Protein AF-A0A2X2ZGL2-F1 (afdb_monomer_lite)

Structure (mmCIF, N/CA/C/O backbone):
data_AF-A0A2X2ZGL2-F1
#
_entry.id   AF-A0A2X2ZGL2-F1
#
loop_
_atom_site.group_PDB
_atom_site.id
_atom_site.type_symbol
_atom_site.label_atom_id
_atom_site.label_alt_id
_atom_site.label_comp_id
_atom_site.label_asym_id
_atom_site.label_entity_id
_atom_site.label_seq_id
_atom_site.pdbx_PDB_ins_code
_atom_site.Cartn_x
_atom_site.Cartn_y
_atom_site.Cartn_z
_atom_site.occupancy
_atom_site.B_iso_or_equiv
_atom_site.auth_seq_id
_atom_site.auth_comp_id
_atom_site.auth_asym_id
_atom_site.auth_atom_id
_atom_site.pdbx_PDB_model_num
ATOM 1 N N . MET A 1 1 ? -49.206 8.188 20.542 1.00 40.84 1 MET A N 1
ATOM 2 C CA . MET A 1 1 ? -48.046 8.270 19.633 1.00 40.84 1 MET A CA 1
ATOM 3 C C . MET A 1 1 ? -46.984 7.350 20.205 1.00 40.84 1 MET A C 1
ATOM 5 O O . MET A 1 1 ? -46.510 7.609 21.303 1.00 40.84 1 MET A O 1
ATOM 9 N N . GLN A 1 2 ? -46.756 6.197 19.571 1.00 48.97 2 GLN A N 1
ATOM 10 C CA . GLN A 1 2 ? -45.717 5.256 19.999 1.00 48.97 2 GLN A CA 1
ATOM 11 C C . GLN A 1 2 ? -44.365 5.940 19.797 1.00 48.97 2 GLN A C 1
ATOM 13 O O . GLN A 1 2 ? -44.083 6.401 18.697 1.00 48.97 2 GLN A O 1
ATOM 18 N N . GLY A 1 3 ? -43.595 6.073 20.878 1.00 53.75 3 GLY A N 1
ATOM 19 C CA . GLY A 1 3 ? -42.298 6.738 20.865 1.00 53.75 3 GLY A CA 1
ATOM 20 C C . GLY A 1 3 ? -41.384 6.090 19.837 1.00 53.75 3 GLY A C 1
ATOM 21 O O . GLY A 1 3 ? -41.075 4.901 19.939 1.00 53.75 3 GLY A O 1
ATOM 22 N N . GLU A 1 4 ? -40.987 6.876 18.843 1.00 56.53 4 GLU A N 1
ATOM 23 C CA . GLU A 1 4 ? -39.946 6.523 17.890 1.00 56.53 4 GLU A CA 1
ATOM 24 C C . GLU A 1 4 ? -38.689 6.181 18.693 1.00 56.53 4 GLU A C 1
ATOM 26 O O . GLU A 1 4 ? -38.023 7.053 19.252 1.00 56.53 4 GLU A O 1
ATOM 31 N N . LYS A 1 5 ? -38.389 4.886 18.823 1.00 61.53 5 LYS A N 1
ATOM 32 C CA . LYS A 1 5 ? -37.098 4.447 19.345 1.00 61.53 5 LYS A CA 1
ATOM 33 C C . LYS A 1 5 ? -36.065 4.890 18.320 1.00 61.53 5 LYS A C 1
ATOM 35 O O . LYS A 1 5 ? -35.921 4.232 17.292 1.00 61.53 5 LYS A O 1
ATOM 40 N N . GLN A 1 6 ? -35.400 6.014 18.590 1.00 64.88 6 GLN A N 1
ATOM 41 C CA . GLN A 1 6 ? -34.235 6.463 17.838 1.00 64.88 6 GLN A CA 1
ATOM 42 C C . GLN A 1 6 ? -33.257 5.295 17.773 1.00 64.88 6 GLN A C 1
ATOM 44 O O . GLN A 1 6 ? -32.666 4.902 18.780 1.00 64.88 6 GLN A O 1
ATOM 49 N N . GLN A 1 7 ? -33.159 4.676 16.600 1.00 60.56 7 GLN A N 1
ATOM 50 C CA . GLN A 1 7 ? -32.110 3.705 16.372 1.00 60.56 7 GLN A CA 1
ATOM 51 C C . GLN A 1 7 ? -30.780 4.461 16.375 1.00 60.56 7 GLN A C 1
ATOM 53 O O . GLN A 1 7 ? -30.722 5.576 15.845 1.00 60.56 7 GLN A O 1
ATOM 58 N N . PRO A 1 8 ? -29.724 3.902 16.982 1.00 62.72 8 PRO A N 1
ATOM 59 C CA . PRO A 1 8 ? -28.418 4.533 16.947 1.00 62.72 8 PRO A CA 1
ATOM 60 C C . PRO A 1 8 ? -28.002 4.757 15.488 1.00 62.72 8 PRO A C 1
ATOM 62 O O . PRO A 1 8 ? -28.133 3.859 14.660 1.00 62.72 8 PRO A O 1
ATOM 65 N N . TYR A 1 9 ? -27.478 5.947 15.179 1.00 68.88 9 TYR A N 1
ATOM 66 C CA . TYR A 1 9 ? -26.972 6.295 13.842 1.00 68.88 9 TYR A CA 1
ATOM 67 C C . TYR A 1 9 ? -25.842 5.360 13.369 1.00 68.88 9 TYR A C 1
ATOM 69 O O . TYR A 1 9 ? -25.541 5.285 12.181 1.00 68.88 9 TYR A O 1
ATOM 77 N N . PHE A 1 10 ? -25.226 4.624 14.296 1.00 67.31 10 PHE A N 1
ATOM 78 C CA . PHE A 1 10 ? -24.142 3.693 14.035 1.00 67.31 10 PHE A CA 1
ATOM 79 C C . PHE A 1 10 ? -24.465 2.304 14.585 1.00 67.31 10 PHE A C 1
ATOM 81 O O . PHE A 1 10 ? -24.960 2.166 15.704 1.00 67.31 10 PHE A O 1
ATOM 88 N N . PHE A 1 11 ? -24.142 1.266 13.812 1.00 69.62 11 PHE A N 1
ATOM 89 C CA . PHE A 1 11 ? -24.250 -0.113 14.271 1.00 69.62 11 PHE A CA 1
ATOM 90 C C . PHE A 1 11 ? -23.199 -0.365 15.355 1.00 69.62 11 PHE A C 1
ATOM 92 O O . PHE A 1 11 ? -22.006 -0.446 15.072 1.00 69.62 11 PHE A O 1
ATOM 99 N N . ASN A 1 12 ? -23.652 -0.474 16.600 1.00 75.62 12 ASN A N 1
ATOM 100 C CA . ASN A 1 12 ? -22.829 -0.921 17.709 1.00 75.62 12 ASN A CA 1
ATOM 101 C C . ASN A 1 12 ? -23.142 -2.409 17.962 1.00 75.62 12 ASN A C 1
ATOM 103 O O . ASN A 1 12 ? -24.274 -2.712 18.348 1.00 75.62 12 ASN A O 1
ATOM 107 N N . PRO A 1 13 ? -22.183 -3.338 17.787 1.00 78.88 13 PRO A N 1
ATOM 108 C CA . PRO A 1 13 ? -22.394 -4.777 17.979 1.00 78.88 13 PRO A CA 1
ATOM 109 C C . PRO A 1 13 ? -22.575 -5.192 19.455 1.00 78.88 13 PRO A C 1
ATOM 111 O O . PRO A 1 13 ? -22.358 -6.350 19.803 1.00 78.88 13 PRO A O 1
ATOM 114 N N . GLY A 1 14 ? -22.975 -4.265 20.329 1.00 84.25 14 GLY A N 1
ATOM 115 C CA . GLY A 1 14 ? -23.135 -4.479 21.767 1.00 84.25 14 GLY A CA 1
ATOM 116 C C . GLY A 1 14 ? -21.902 -4.112 22.597 1.00 84.25 14 GLY A C 1
ATOM 117 O O . GLY A 1 14 ? -21.800 -4.555 23.736 1.00 84.25 14 GLY A O 1
ATOM 118 N N . MET A 1 15 ? -20.975 -3.323 22.046 1.00 88.75 15 MET A N 1
ATOM 119 C CA . MET A 1 15 ? -19.827 -2.762 22.765 1.00 88.75 15 MET A CA 1
ATOM 120 C C . MET A 1 15 ? -20.266 -1.638 23.709 1.00 88.75 15 MET A C 1
ATOM 122 O O . 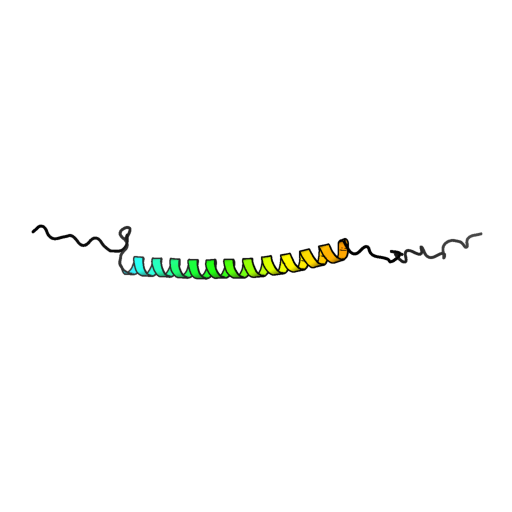MET A 1 15 ? -21.253 -0.940 23.450 1.00 88.75 15 MET A O 1
ATOM 126 N N . THR A 1 16 ? -19.517 -1.421 24.790 1.00 91.75 16 THR A N 1
ATOM 127 C CA . THR A 1 16 ? -19.661 -0.182 25.571 1.00 91.75 16 THR A CA 1
ATOM 128 C C . THR A 1 16 ? -19.182 1.022 24.756 1.00 91.75 16 THR A C 1
ATOM 130 O O . THR A 1 16 ? -18.586 0.865 23.688 1.00 91.75 16 THR A O 1
ATOM 133 N N . VAL A 1 17 ? -19.458 2.234 25.239 1.00 88.56 17 VAL A N 1
ATOM 134 C CA . VAL A 1 17 ? -19.033 3.464 24.553 1.00 88.56 17 VAL A CA 1
ATOM 135 C C . VAL A 1 17 ? -17.510 3.509 24.435 1.00 88.56 17 VAL A C 1
ATOM 137 O O . VAL A 1 17 ? -16.996 3.722 23.344 1.00 88.56 17 VAL A O 1
ATOM 140 N N . GLU A 1 18 ? -16.800 3.191 25.516 1.00 93.31 18 GLU A N 1
ATOM 141 C CA . GLU A 1 18 ? -15.334 3.195 25.570 1.00 93.31 18 GLU A CA 1
ATOM 142 C C . GLU A 1 18 ? -14.741 2.153 24.613 1.00 93.31 18 GLU A C 1
ATOM 144 O O . GLU A 1 18 ? -13.819 2.436 23.858 1.00 93.31 18 GLU A O 1
ATOM 149 N N . GLN A 1 19 ? -15.326 0.951 24.574 1.00 92.06 19 GLN A N 1
ATOM 150 C CA . GLN A 1 19 ? -14.898 -0.105 23.653 1.00 92.06 19 GLN A CA 1
ATOM 151 C C . GLN A 1 19 ? -15.114 0.278 22.186 1.00 92.06 19 GLN A C 1
ATOM 153 O O . GLN A 1 19 ? -14.302 -0.069 21.327 1.00 92.06 19 GLN A O 1
ATOM 158 N N . LEU A 1 20 ? -16.218 0.968 21.891 1.00 89.75 20 LEU A N 1
ATOM 159 C CA . LEU A 1 20 ? -16.509 1.448 20.547 1.00 89.75 20 LEU A CA 1
ATOM 160 C C . LEU A 1 20 ? -15.525 2.548 20.132 1.00 89.75 20 LEU A C 1
ATOM 162 O O . LEU A 1 20 ? -15.047 2.529 18.998 1.00 89.75 20 LEU A O 1
ATOM 166 N N . GLU A 1 21 ? -15.207 3.476 21.035 1.00 91.81 21 GLU A N 1
ATOM 167 C CA . GLU A 1 21 ? -14.214 4.529 20.808 1.00 91.81 21 GLU A CA 1
ATOM 168 C C . GLU A 1 21 ? -12.826 3.935 20.542 1.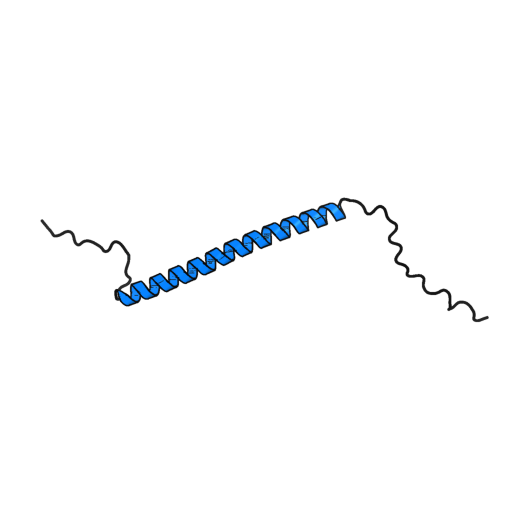00 91.81 21 GLU A C 1
ATOM 170 O O . GLU A 1 21 ? -12.253 4.196 19.480 1.00 91.81 21 GLU A O 1
ATOM 175 N N . ASP A 1 22 ? -12.348 3.045 21.414 1.00 94.12 22 ASP A N 1
ATOM 176 C CA . ASP A 1 22 ? -11.066 2.348 21.246 1.00 94.12 22 ASP A CA 1
ATOM 177 C C . ASP A 1 22 ? -11.001 1.595 19.908 1.00 94.12 22 ASP A C 1
ATOM 179 O O . ASP A 1 22 ? -10.002 1.644 19.179 1.00 94.12 22 ASP A O 1
ATOM 183 N N . TRP A 1 23 ? -12.082 0.898 19.545 1.00 91.88 23 TRP A N 1
ATOM 184 C CA . TRP A 1 23 ? -12.155 0.175 18.279 1.00 91.88 23 TRP A CA 1
ATOM 185 C C . TRP A 1 23 ? -12.098 1.122 17.072 1.00 91.88 23 TRP A C 1
ATOM 187 O O .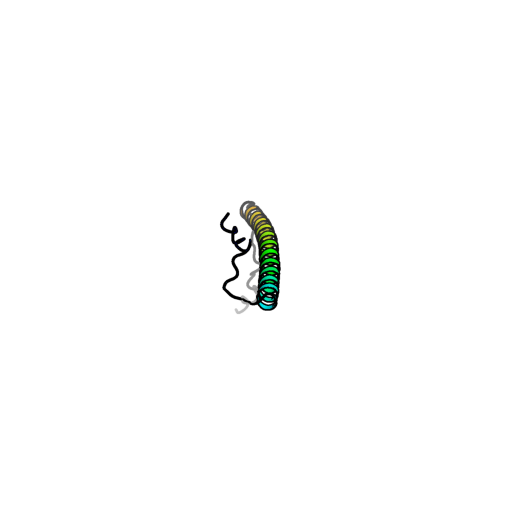 TRP A 1 23 ? -11.361 0.861 16.114 1.00 91.88 23 TRP A O 1
ATOM 197 N N . LEU A 1 24 ? -12.827 2.241 17.108 1.00 91.19 24 LEU A N 1
ATOM 198 C CA . LEU A 1 24 ? -12.809 3.245 16.041 1.00 91.19 24 LEU A CA 1
ATOM 199 C C . LEU A 1 24 ? -11.425 3.884 15.880 1.00 91.19 24 LEU A C 1
ATOM 201 O O . LEU A 1 24 ? -10.979 4.108 14.748 1.00 91.19 24 LEU A O 1
ATOM 205 N N . GLU A 1 25 ? -10.712 4.133 16.978 1.00 94.50 25 GLU A N 1
ATOM 206 C CA . GLU A 1 25 ? -9.337 4.633 16.930 1.00 94.50 25 GLU A CA 1
ATOM 207 C C . GLU A 1 25 ? -8.390 3.644 16.244 1.00 94.50 25 GLU A C 1
ATOM 209 O O . GLU A 1 25 ? -7.596 4.034 15.377 1.00 94.50 25 GLU A O 1
ATOM 214 N N . GLN A 1 26 ? -8.521 2.352 16.551 1.00 94.00 26 GLN A N 1
ATOM 215 C CA . GLN A 1 26 ? -7.750 1.302 15.884 1.00 94.00 26 GLN A CA 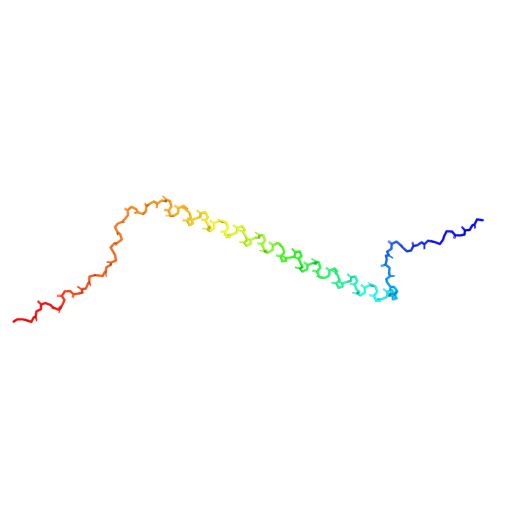1
ATOM 216 C C . GLN A 1 26 ? -8.050 1.236 14.382 1.00 94.00 26 GLN A C 1
ATOM 218 O O . GLN A 1 26 ? -7.118 1.137 13.575 1.00 94.00 26 GLN A O 1
ATOM 223 N N . GLN A 1 27 ? -9.323 1.345 13.983 1.00 93.19 27 GLN A N 1
ATOM 224 C CA . GLN A 1 27 ? -9.705 1.377 12.565 1.00 93.19 27 GLN A CA 1
ATOM 225 C C . GLN A 1 27 ? -9.114 2.593 11.849 1.00 93.19 27 GLN A C 1
ATOM 227 O O . GLN A 1 27 ? -8.536 2.467 10.766 1.00 93.19 27 GLN A O 1
ATOM 232 N N . LYS A 1 28 ? -9.185 3.773 12.470 1.00 96.00 28 LYS A N 1
ATOM 233 C CA . LYS A 1 28 ? -8.603 5.002 11.919 1.00 96.00 28 LYS A CA 1
ATOM 234 C C . LYS A 1 28 ? -7.089 4.878 11.737 1.00 96.00 28 LYS A C 1
ATOM 236 O O . LYS A 1 28 ? -6.559 5.278 10.697 1.00 96.00 28 LYS A O 1
ATOM 241 N N . LEU A 1 29 ? -6.393 4.294 12.713 1.00 96.50 29 LEU A N 1
ATOM 242 C CA . LEU A 1 29 ? -4.956 4.036 12.625 1.00 96.50 29 LEU A CA 1
ATOM 243 C C . LEU A 1 29 ? -4.628 3.059 11.490 1.00 96.50 29 LEU A C 1
ATOM 245 O O . LEU A 1 29 ? -3.691 3.301 10.724 1.00 96.50 29 LEU A O 1
ATOM 249 N N . HIS A 1 30 ? -5.402 1.981 11.361 1.00 96.00 30 HIS A N 1
ATOM 250 C CA . HIS A 1 30 ? -5.235 1.003 10.291 1.00 96.00 30 HIS A CA 1
ATOM 251 C C . HIS A 1 30 ? -5.406 1.647 8.908 1.00 96.00 30 HIS A C 1
ATOM 253 O O . HIS A 1 30 ? -4.519 1.522 8.064 1.00 96.00 30 HIS A O 1
ATOM 259 N N . LEU A 1 31 ? -6.484 2.412 8.704 1.00 97.56 31 LEU A N 1
ATOM 260 C CA . LEU A 1 31 ? -6.747 3.120 7.448 1.00 97.56 31 LEU A CA 1
ATOM 261 C C . LEU A 1 31 ? -5.652 4.136 7.114 1.00 97.56 31 LEU A C 1
ATOM 263 O O . LEU A 1 31 ? -5.231 4.231 5.964 1.00 97.56 31 LEU A O 1
ATOM 267 N N . SER A 1 32 ? -5.147 4.867 8.109 1.00 97.69 32 SER A N 1
ATOM 268 C CA . SER A 1 32 ? -4.037 5.806 7.914 1.00 97.69 32 SER A CA 1
ATOM 269 C C . SER A 1 32 ? -2.779 5.100 7.391 1.00 97.69 32 SER A C 1
ATOM 271 O O . SER A 1 32 ? -2.180 5.533 6.403 1.00 97.69 32 SER A O 1
ATOM 273 N N . ARG A 1 33 ? -2.416 3.962 7.999 1.00 97.69 33 ARG A N 1
ATOM 274 C CA . ARG A 1 33 ? -1.273 3.143 7.562 1.00 97.69 33 ARG A CA 1
ATOM 275 C C . ARG A 1 33 ? -1.490 2.564 6.167 1.00 97.69 33 ARG A C 1
ATOM 277 O O . ARG A 1 33 ? -0.589 2.643 5.339 1.00 97.69 33 ARG A O 1
ATOM 284 N N . TYR A 1 34 ? -2.680 2.032 5.899 1.00 97.56 34 TYR A N 1
ATOM 285 C CA . TYR A 1 34 ? -3.035 1.503 4.585 1.00 97.56 34 TYR A CA 1
ATOM 286 C C . TYR A 1 34 ? -2.919 2.578 3.497 1.00 97.56 34 TYR A C 1
ATOM 288 O O . TYR A 1 34 ? -2.220 2.383 2.507 1.00 97.56 34 TYR A O 1
ATOM 296 N N . ASN A 1 35 ? -3.516 3.751 3.715 1.00 98.06 35 ASN A N 1
ATOM 297 C CA . ASN A 1 35 ? -3.471 4.858 2.759 1.00 98.06 35 ASN A CA 1
ATOM 298 C C . ASN A 1 35 ? -2.042 5.339 2.492 1.00 98.06 35 ASN A C 1
ATOM 300 O O . ASN A 1 35 ? -1.713 5.696 1.362 1.00 98.06 35 ASN A O 1
ATOM 304 N N . ARG A 1 36 ? -1.182 5.340 3.516 1.00 98.31 36 ARG A N 1
ATOM 305 C CA . ARG A 1 36 ? 0.241 5.636 3.344 1.00 98.31 36 ARG A CA 1
ATOM 306 C C . ARG A 1 36 ? 0.918 4.614 2.426 1.00 98.31 36 ARG A C 1
ATOM 308 O O . ARG A 1 36 ? 1.600 5.023 1.494 1.00 98.31 36 ARG A O 1
ATOM 315 N N . LEU A 1 37 ? 0.693 3.320 2.648 1.00 98.50 37 LEU A N 1
ATOM 316 C CA . LEU A 1 37 ? 1.263 2.263 1.806 1.00 98.50 37 LEU A CA 1
ATOM 317 C C . LEU A 1 37 ? 0.765 2.341 0.359 1.00 98.50 37 LEU A C 1
ATOM 319 O O . LEU A 1 37 ? 1.543 2.113 -0.559 1.00 98.50 37 LEU A O 1
ATOM 323 N N . VAL A 1 38 ? -0.504 2.696 0.137 1.00 98.38 38 VAL A N 1
ATOM 324 C CA . VAL A 1 38 ? -1.038 2.898 -1.221 1.00 98.38 38 VAL A CA 1
ATOM 325 C C . VAL A 1 38 ? -0.301 4.029 -1.942 1.00 98.38 38 VAL A C 1
ATOM 327 O O . VAL A 1 38 ? 0.029 3.878 -3.116 1.00 98.38 38 VAL A O 1
ATOM 330 N N . LYS A 1 39 ? -0.002 5.135 -1.249 1.00 98.31 39 LYS A N 1
ATOM 331 C CA . LYS A 1 39 ? 0.778 6.243 -1.824 1.00 98.31 39 LYS A CA 1
ATOM 332 C C . LYS A 1 39 ? 2.209 5.825 -2.147 1.00 98.31 39 LYS A C 1
ATOM 334 O O . LYS A 1 39 ? 2.643 6.009 -3.276 1.00 98.31 39 LYS A O 1
ATOM 339 N N . GLU A 1 40 ? 2.900 5.209 -1.188 1.00 98.44 40 GLU A N 1
ATOM 340 C CA . GLU A 1 40 ? 4.274 4.726 -1.385 1.00 98.44 40 GLU A CA 1
ATOM 341 C C . GLU A 1 40 ? 4.348 3.716 -2.542 1.00 98.44 40 GLU A C 1
ATOM 343 O O . GLU A 1 40 ? 5.266 3.764 -3.358 1.00 98.44 40 GLU A O 1
ATOM 348 N N . LYS A 1 41 ? 3.350 2.832 -2.662 1.00 98.44 41 LYS A N 1
ATOM 349 C CA . LYS A 1 41 ? 3.243 1.901 -3.786 1.00 98.44 41 LYS A CA 1
ATOM 350 C C . LYS A 1 41 ? 3.133 2.641 -5.123 1.00 98.44 41 LYS A C 1
ATOM 352 O O . LYS A 1 41 ? 3.868 2.298 -6.042 1.00 98.44 41 LYS A O 1
ATOM 357 N N . ALA A 1 42 ? 2.247 3.632 -5.227 1.00 98.44 42 ALA A N 1
ATOM 358 C CA . ALA A 1 42 ? 2.052 4.386 -6.465 1.00 98.44 42 ALA A CA 1
ATOM 359 C C . ALA A 1 42 ? 3.333 5.124 -6.898 1.00 98.44 42 ALA A C 1
ATOM 361 O O . ALA A 1 42 ? 3.716 5.051 -8.062 1.00 98.44 42 ALA A O 1
ATOM 362 N N . GLU A 1 43 ? 4.040 5.755 -5.955 1.00 98.31 43 GLU A N 1
ATOM 363 C CA . GLU A 1 43 ? 5.324 6.425 -6.219 1.00 98.31 43 GLU A CA 1
ATOM 364 C C . GLU A 1 43 ? 6.402 5.443 -6.716 1.00 98.31 43 GLU A C 1
ATOM 366 O O . GLU A 1 43 ? 7.202 5.763 -7.597 1.00 98.31 43 GLU A O 1
ATOM 371 N N . LEU A 1 44 ? 6.444 4.227 -6.162 1.00 98.56 44 LEU A N 1
ATOM 372 C CA . LEU A 1 44 ? 7.379 3.192 -6.610 1.00 98.56 44 LEU A CA 1
ATOM 373 C C . LEU A 1 44 ? 7.022 2.645 -7.996 1.00 98.56 44 LEU A C 1
ATOM 375 O O . LEU A 1 44 ? 7.925 2.413 -8.799 1.00 98.56 44 LEU A O 1
ATOM 379 N N . GLU A 1 45 ? 5.735 2.446 -8.282 1.00 98.62 45 GLU A N 1
ATOM 380 C CA . GLU A 1 45 ? 5.261 2.013 -9.602 1.00 98.62 45 GLU A CA 1
ATOM 381 C C . GLU A 1 45 ? 5.594 3.050 -10.685 1.00 98.62 45 GLU A C 1
ATOM 383 O O . GLU A 1 45 ? 6.073 2.673 -11.755 1.00 98.62 45 GLU A O 1
ATOM 388 N N . GLU A 1 46 ? 5.447 4.345 -10.390 1.00 98.06 46 GLU A N 1
ATOM 389 C CA . GLU A 1 46 ? 5.848 5.433 -11.292 1.00 98.06 46 GLU A CA 1
ATOM 390 C C . GLU A 1 46 ? 7.354 5.393 -11.589 1.00 98.06 46 GLU A C 1
ATOM 392 O O . GLU A 1 46 ? 7.766 5.331 -12.748 1.00 98.06 46 GLU A O 1
ATOM 397 N N . ARG A 1 47 ? 8.195 5.296 -10.552 1.00 98.25 47 ARG A N 1
ATOM 398 C CA . ARG A 1 47 ? 9.656 5.199 -10.731 1.00 98.25 47 ARG A CA 1
ATOM 399 C C . ARG A 1 47 ? 10.080 3.962 -11.523 1.00 98.25 47 ARG A C 1
ATOM 401 O O . ARG A 1 47 ? 11.045 4.019 -12.284 1.00 98.25 47 ARG A O 1
ATOM 408 N N . LEU A 1 48 ? 9.400 2.833 -11.329 1.00 98.25 48 LEU A N 1
ATOM 409 C CA . LEU A 1 48 ? 9.655 1.616 -12.102 1.00 98.25 48 LEU A CA 1
ATOM 410 C C . LEU A 1 48 ? 9.253 1.780 -13.569 1.00 98.25 48 LEU A C 1
AT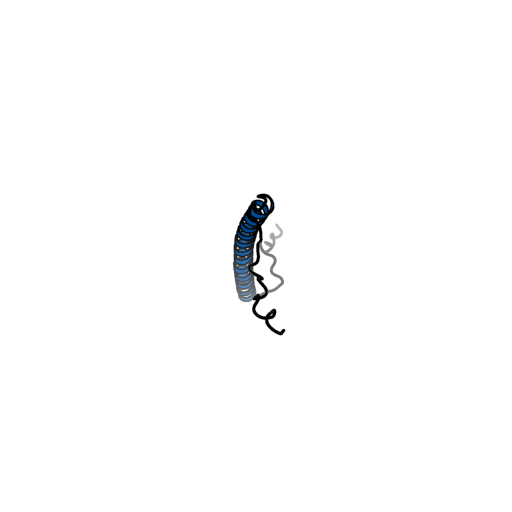OM 412 O O . LEU A 1 48 ? 9.952 1.265 -14.446 1.00 98.25 48 LEU A O 1
ATOM 416 N N . SER A 1 49 ? 8.167 2.505 -13.835 1.00 97.94 49 SER A N 1
ATOM 417 C CA . SER A 1 49 ? 7.756 2.851 -15.195 1.00 97.94 49 SER A CA 1
ATOM 418 C C . SER A 1 49 ? 8.839 3.672 -15.898 1.00 97.94 49 SER A C 1
ATOM 420 O O . SER A 1 49 ? 9.256 3.303 -16.994 1.00 97.94 49 SER A O 1
ATOM 422 N N . ASP A 1 50 ? 9.374 4.708 -15.248 1.00 96.88 50 ASP A N 1
ATOM 423 C CA . ASP A 1 50 ? 10.445 5.542 -15.816 1.00 96.88 50 ASP A CA 1
ATOM 424 C C . ASP A 1 50 ? 11.706 4.733 -16.146 1.00 96.88 50 ASP A C 1
ATOM 426 O O . ASP A 1 50 ? 12.281 4.860 -17.230 1.00 96.88 50 ASP A O 1
ATOM 430 N N . ILE A 1 51 ? 12.122 3.855 -15.227 1.00 97.00 51 ILE A N 1
ATOM 431 C CA . ILE A 1 51 ? 13.262 2.954 -15.444 1.00 97.00 51 ILE A CA 1
ATOM 432 C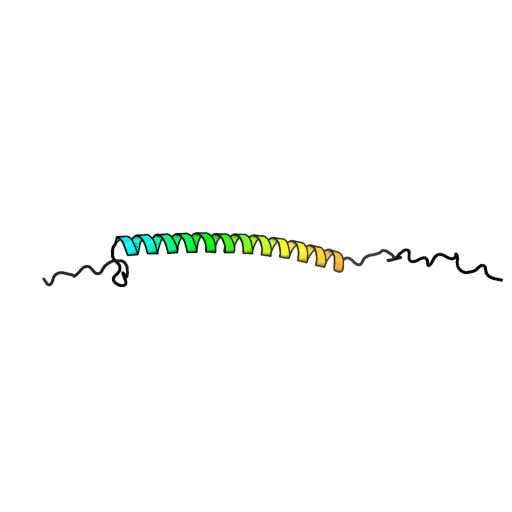 C . ILE A 1 51 ? 12.994 2.023 -16.631 1.00 97.00 51 ILE A C 1
ATOM 434 O O . ILE A 1 51 ? 13.890 1.785 -17.440 1.00 97.00 51 ILE A O 1
ATOM 438 N N . SER A 1 52 ? 11.773 1.505 -16.751 1.00 96.75 52 SER A N 1
ATOM 439 C CA . SER A 1 52 ? 11.398 0.612 -17.851 1.00 96.75 52 SER A CA 1
ATOM 440 C C . SER A 1 52 ? 11.467 1.335 -19.197 1.00 96.75 52 SER A C 1
ATOM 442 O O . SER A 1 52 ? 12.071 0.812 -20.132 1.00 96.75 52 SER A O 1
ATOM 444 N N . VAL A 1 53 ? 10.964 2.571 -19.271 1.00 95.06 53 VAL A N 1
ATOM 445 C CA . VAL A 1 53 ? 11.065 3.423 -20.469 1.00 95.06 53 VAL A CA 1
ATOM 446 C C . VAL A 1 53 ? 12.525 3.694 -20.844 1.00 95.06 53 VAL A C 1
ATOM 448 O O . VAL A 1 53 ? 12.884 3.653 -22.022 1.00 95.06 53 VAL A O 1
ATOM 451 N N . GLU A 1 54 ? 13.394 3.947 -19.864 1.00 92.88 54 GLU A N 1
ATOM 452 C CA . GLU A 1 54 ? 14.827 4.140 -20.109 1.00 92.88 54 GLU A CA 1
ATOM 453 C C . GLU A 1 54 ? 15.483 2.873 -20.681 1.00 92.88 54 GLU A C 1
ATOM 455 O O . GLU A 1 54 ? 16.196 2.947 -21.684 1.00 92.88 54 GLU A O 1
ATOM 460 N N . ILE A 1 55 ? 15.201 1.704 -20.097 1.00 92.56 55 ILE A N 1
ATOM 461 C CA . ILE A 1 55 ? 15.696 0.407 -20.585 1.00 92.56 55 ILE A CA 1
ATOM 462 C C . ILE A 1 55 ? 15.214 0.147 -22.019 1.00 92.56 55 ILE A C 1
ATOM 464 O O . ILE A 1 55 ? 16.002 -0.257 -22.881 1.00 92.56 55 ILE A O 1
ATOM 468 N N . GLU A 1 56 ? 13.938 0.399 -22.305 1.00 92.19 56 GLU A N 1
ATOM 469 C CA . GLU A 1 56 ? 13.375 0.278 -23.652 1.00 92.19 56 GLU A CA 1
ATOM 470 C C . GLU A 1 56 ? 14.080 1.216 -24.635 1.00 92.19 56 GLU A C 1
ATOM 472 O O . GLU A 1 56 ? 14.495 0.783 -25.711 1.00 92.19 56 GLU A O 1
ATOM 477 N N . ARG A 1 57 ? 14.324 2.474 -24.251 1.00 87.88 57 ARG A N 1
ATOM 478 C CA . ARG A 1 57 ? 15.066 3.426 -25.088 1.00 87.88 57 ARG A CA 1
ATOM 479 C C . ARG A 1 57 ? 16.487 2.946 -25.382 1.00 87.88 57 ARG A C 1
ATOM 481 O O . ARG A 1 57 ? 16.924 3.016 -26.531 1.00 87.88 57 ARG A O 1
ATOM 488 N N . MET A 1 58 ? 17.203 2.457 -24.370 1.00 86.75 58 MET A N 1
ATOM 489 C CA . MET A 1 58 ? 18.572 1.949 -24.525 1.00 86.75 58 MET A CA 1
ATOM 490 C C . MET A 1 58 ? 18.631 0.663 -25.356 1.00 86.75 58 MET A C 1
ATOM 492 O O . MET A 1 58 ? 19.604 0.451 -26.074 1.00 86.75 58 MET A O 1
ATOM 496 N N . SER A 1 59 ? 17.609 -0.192 -25.274 1.00 83.19 59 SER A N 1
ATOM 497 C CA . SER A 1 59 ? 17.538 -1.431 -26.060 1.00 83.19 59 SER A CA 1
ATOM 498 C C . SER A 1 59 ? 17.104 -1.200 -27.513 1.00 83.19 59 SER A C 1
ATOM 500 O O . SER A 1 59 ? 17.621 -1.865 -28.411 1.00 83.19 59 SER A O 1
ATOM 502 N N . ALA A 1 60 ? 16.207 -0.242 -27.766 1.00 81.12 60 ALA A N 1
ATOM 503 C CA . ALA A 1 60 ? 15.761 0.130 -29.111 1.00 81.12 60 ALA A CA 1
ATOM 504 C C . ALA A 1 60 ? 16.808 0.960 -29.874 1.00 81.12 60 ALA A C 1
ATOM 506 O O . ALA A 1 60 ? 16.937 0.846 -31.096 1.00 81.12 60 ALA A O 1
ATOM 507 N N . GLY A 1 61 ? 17.579 1.787 -29.163 1.00 69.44 61 GLY A N 1
ATOM 508 C CA . GLY A 1 61 ? 18.752 2.463 -29.701 1.00 69.44 61 GLY A CA 1
ATOM 509 C C . GLY A 1 61 ? 19.884 1.463 -29.906 1.00 69.44 61 GLY A C 1
ATOM 510 O O . GLY A 1 61 ? 20.706 1.276 -29.016 1.00 69.44 61 GLY A O 1
ATOM 511 N N . GLY A 1 62 ? 19.925 0.810 -31.070 1.00 65.62 62 GLY A N 1
ATOM 512 C CA . GLY A 1 62 ? 20.971 -0.157 -31.402 1.00 65.62 62 GLY A CA 1
ATOM 513 C C . GLY A 1 62 ? 22.365 0.381 -31.062 1.00 65.62 62 GLY A C 1
ATOM 514 O O . GLY A 1 62 ? 22.784 1.418 -31.579 1.00 65.62 62 GLY A O 1
ATOM 515 N N . PHE A 1 63 ? 23.076 -0.313 -30.169 1.00 67.44 63 PHE A N 1
ATOM 516 C CA . PHE A 1 63 ? 24.443 0.031 -29.792 1.00 67.44 63 PHE A CA 1
ATOM 517 C C . PHE A 1 63 ? 25.334 -0.017 -31.037 1.00 67.44 63 PHE A C 1
ATOM 519 O O . PHE A 1 63 ? 25.697 -1.087 -31.520 1.00 67.44 63 PHE A O 1
ATOM 526 N N . ASN A 1 64 ? 25.694 1.153 -31.564 1.00 60.66 64 ASN A N 1
ATOM 527 C CA . ASN A 1 64 ? 26.496 1.288 -32.780 1.00 60.66 64 ASN A CA 1
ATOM 528 C C . ASN A 1 64 ? 28.006 1.216 -32.476 1.00 60.66 64 ASN A C 1
ATOM 530 O O . ASN A 1 64 ? 28.816 1.956 -33.033 1.00 60.66 64 ASN A O 1
ATOM 534 N N . GLY A 1 65 ? 28.378 0.358 -31.525 1.00 66.56 65 GLY A N 1
ATOM 535 C CA . GLY A 1 65 ? 29.749 0.116 -31.101 1.00 66.56 65 GLY A CA 1
ATOM 536 C C . GLY A 1 65 ? 30.096 -1.362 -31.239 1.00 66.56 65 GLY A C 1
ATOM 537 O O . GLY A 1 65 ? 29.256 -2.247 -31.089 1.00 66.56 65 GLY A O 1
ATOM 538 N N . LYS A 1 66 ? 31.362 -1.662 -31.523 1.00 62.06 66 LYS A N 1
ATOM 539 C CA . LYS A 1 66 ? 31.856 -3.038 -31.474 1.00 62.06 66 LYS A CA 1
ATOM 540 C C . LYS A 1 66 ? 32.014 -3.407 -29.995 1.00 62.06 66 LYS A C 1
ATOM 542 O O . LYS A 1 66 ? 32.844 -2.810 -29.316 1.00 62.06 66 LYS A O 1
ATOM 547 N N . LEU A 1 67 ? 31.234 -4.365 -29.487 1.00 63.84 67 LEU A N 1
ATOM 548 C CA . LEU A 1 67 ? 31.465 -4.987 -28.174 1.00 63.84 67 LEU A CA 1
ATOM 549 C C . LEU A 1 67 ? 32.746 -5.834 -28.245 1.00 63.84 67 LEU A C 1
ATOM 551 O O . LEU A 1 67 ? 32.703 -7.061 -28.279 1.00 63.84 67 LEU A O 1
ATOM 555 N N . SER A 1 68 ? 33.907 -5.193 -28.333 1.00 63.50 68 SER A N 1
ATOM 556 C CA . SER A 1 68 ? 35.175 -5.862 -28.075 1.00 63.50 68 SER A CA 1
ATOM 557 C C . SER A 1 68 ? 35.370 -5.884 -26.567 1.00 63.50 68 SER A C 1
ATOM 559 O O . SER A 1 68 ? 35.878 -4.927 -25.984 1.00 63.50 68 SER A O 1
ATOM 561 N N . PHE A 1 69 ? 34.949 -6.974 -25.928 1.00 58.56 69 PHE A N 1
ATOM 562 C CA . PHE A 1 69 ? 35.542 -7.346 -24.650 1.00 58.56 69 PHE A CA 1
ATOM 563 C C . PHE A 1 69 ? 37.053 -7.468 -24.895 1.00 58.56 69 PHE A C 1
ATOM 565 O O . PHE A 1 69 ? 37.431 -8.186 -25.828 1.00 58.56 69 PHE A O 1
ATOM 572 N N . PRO A 1 70 ? 37.931 -6.802 -24.127 1.00 58.44 70 PRO A N 1
ATOM 573 C CA . PRO A 1 70 ? 39.361 -7.044 -24.214 1.00 58.44 70 PRO A CA 1
ATOM 574 C C . PRO A 1 70 ? 39.651 -8.387 -23.533 1.00 58.44 70 PRO A C 1
ATOM 576 O O . PRO A 1 70 ? 40.274 -8.455 -22.483 1.00 58.44 70 PRO A O 1
ATOM 579 N N . TRP A 1 71 ? 39.152 -9.476 -24.115 1.00 56.19 71 TRP A N 1
ATOM 580 C CA . TRP A 1 71 ? 39.680 -10.808 -23.872 1.00 56.19 71 TRP A CA 1
ATOM 581 C C . TRP A 1 71 ? 40.741 -11.079 -24.933 1.00 56.19 71 TRP A C 1
ATOM 583 O O . TRP A 1 71 ? 40.642 -12.009 -25.733 1.00 56.19 71 TRP A O 1
ATOM 593 N N . GLU A 1 72 ? 41.767 -10.226 -24.969 1.00 58.69 72 GLU A N 1
ATOM 594 C CA . GLU A 1 72 ? 43.040 -10.687 -25.492 1.00 58.69 72 GLU A CA 1
ATOM 595 C C . GLU A 1 72 ? 43.535 -11.721 -24.487 1.00 58.69 72 GLU A C 1
ATOM 597 O O . GLU A 1 72 ? 44.059 -11.389 -23.425 1.00 58.69 72 GLU A O 1
ATOM 602 N N . SER A 1 73 ? 43.312 -13.000 -24.793 1.00 57.34 73 SER A N 1
ATOM 603 C CA . SER A 1 73 ? 44.134 -14.059 -24.226 1.00 57.34 73 SER A CA 1
ATOM 604 C C . SER A 1 73 ? 45.576 -13.636 -24.474 1.00 57.34 73 SER A C 1
ATOM 606 O O . SER A 1 73 ? 46.010 -13.615 -25.629 1.00 57.34 73 SER A O 1
ATOM 608 N N . SER A 1 74 ? 46.262 -13.209 -23.415 1.00 58.91 74 SER A N 1
ATOM 609 C CA . SER A 1 74 ? 47.625 -12.707 -23.484 1.00 58.91 74 SER A CA 1
ATOM 610 C C . SER A 1 74 ? 48.450 -13.653 -24.351 1.00 58.91 74 SER A C 1
ATOM 612 O O . SER A 1 74 ? 48.542 -14.857 -24.102 1.00 58.91 74 SER A O 1
ATOM 614 N N . SER A 1 75 ? 49.037 -13.124 -25.419 1.00 55.69 75 SER A N 1
ATOM 615 C CA . SER A 1 75 ? 49.847 -13.875 -26.379 1.00 55.69 75 SER A CA 1
ATOM 616 C C . SER A 1 75 ? 51.200 -14.320 -25.797 1.00 55.69 75 SER A C 1
ATOM 618 O O . SER A 1 75 ? 52.171 -14.480 -26.530 1.00 55.69 75 SER A O 1
ATOM 620 N N . LEU A 1 76 ? 51.284 -14.532 -24.480 1.00 58.25 76 LEU A N 1
ATOM 621 C CA . LEU A 1 76 ? 52.488 -14.949 -23.759 1.00 58.25 76 LEU A CA 1
ATOM 622 C C . LEU A 1 76 ? 52.647 -16.476 -23.664 1.00 58.25 76 LEU A C 1
ATOM 624 O O . LEU A 1 76 ? 53.544 -16.950 -22.980 1.00 58.25 76 LEU A O 1
ATOM 628 N N . LEU A 1 77 ? 51.824 -17.259 -24.370 1.00 55.41 77 LEU A N 1
ATOM 629 C CA . LEU A 1 77 ? 51.920 -18.729 -24.409 1.00 55.41 77 LEU A CA 1
ATOM 630 C C . LEU A 1 77 ? 52.357 -19.286 -25.772 1.00 55.41 77 LEU A C 1
ATOM 632 O O . LEU A 1 77 ? 52.066 -20.433 -26.100 1.00 55.41 77 LEU A O 1
ATOM 636 N N . ARG A 1 78 ? 53.058 -18.493 -26.589 1.00 50.91 78 ARG A N 1
ATOM 637 C CA . ARG A 1 78 ? 53.580 -18.959 -27.883 1.00 50.91 78 ARG A CA 1
ATOM 638 C C . ARG A 1 78 ? 55.078 -18.691 -28.050 1.00 50.91 78 ARG A C 1
ATOM 640 O O . ARG A 1 78 ? 55.491 -18.214 -29.090 1.00 50.91 78 ARG A O 1
ATOM 647 N N . ASN A 1 79 ? 55.877 -19.001 -27.029 1.00 55.31 79 ASN A N 1
ATOM 648 C CA . ASN A 1 79 ? 57.334 -19.145 -27.145 1.00 55.31 79 ASN A CA 1
ATOM 649 C C . ASN A 1 79 ? 57.786 -20.382 -26.351 1.00 55.31 79 ASN A C 1
ATOM 651 O O . ASN A 1 79 ? 58.332 -20.275 -25.260 1.00 55.31 79 ASN A O 1
ATOM 655 N N . HIS A 1 80 ? 57.509 -21.562 -26.901 1.00 53.69 80 HIS A N 1
ATOM 656 C CA . HIS A 1 80 ? 58.188 -22.808 -26.548 1.00 53.69 80 HIS A CA 1
ATOM 657 C C . HIS A 1 80 ? 58.461 -23.572 -27.845 1.00 53.69 80 HIS A C 1
ATOM 659 O O . HIS A 1 80 ? 57.683 -24.445 -28.231 1.00 53.69 80 HIS A O 1
ATOM 665 N N . GLN A 1 81 ? 59.534 -23.186 -28.533 1.00 47.09 81 GLN A N 1
ATOM 666 C CA . GLN A 1 81 ? 60.257 -24.015 -29.497 1.00 47.09 81 GLN A CA 1
ATOM 667 C C . GLN A 1 81 ? 61.747 -23.742 -29.336 1.00 47.09 81 GLN A C 1
ATOM 669 O O . GLN A 1 81 ? 62.093 -22.554 -29.151 1.00 47.09 81 GLN A O 1
#

pLDDT: mean 80.11, std 17.82, range [40.84, 98.62]

Radius of gyration: 33.88 Å; chains: 1; bounding box: 108×32×58 Å

Sequence (81 aa):
MQGEKQQPYFFNPGMTVEQLEDWLEQQKLHLSRYNRLVKEKAELEERLSDISVEIERMSAGGFNGKLSFPWESSSLLRNHQ

Organism: Escherichia coli (NCBI:txid562)

Secondary structure (DSSP, 8-state):
--------SS---S--HHHHHHHHHHHHHHHHHHHHHHHHHHHHHHHHHHHHHHHHHHHHS---S---------STT----

Foldseek 3Di:
DPDDPPDPPDDDVPDDPVRVVVVVVVVVVVVVVVVVVVVVVVVVVVVVVVVVVVVVVVVVPPPPDPPPPPPPPPPPPPPDD